Protein AF-A0A968J8P1-F1 (afdb_monomer)

Nearest PDB structures (foldseek):
  8cwo-assembly1_B  TM=9.316E-01  e=8.958E-08  Cutibacterium acnes
  8vs9-assembly1_S02  TM=9.124E-01  e=1.930E-07  Escherichia coli
  4h15-assembly1_B  TM=3.903E-01  e=1.238E+00  Sinorhizobium meliloti 1021
  8sbz-assembly2_B  TM=5.089E-01  e=7.426E+00  Klebsiella aerogenes KCTC 2190
  3r1x-assembly1_A  TM=2.639E-01  e=1.817E+00  Klebsiella pneumoniae subsp. pneumoniae MGH 78578

Structure (mmCIF, N/CA/C/O backbone):
data_AF-A0A968J8P1-F1
#
_entry.id   AF-A0A968J8P1-F1
#
loop_
_atom_site.group_PDB
_atom_site.id
_atom_site.type_symbol
_atom_site.label_atom_id
_atom_site.label_alt_id
_atom_site.label_comp_id
_atom_site.label_asym_id
_atom_site.label_entity_id
_atom_site.label_seq_id
_atom_site.pdbx_PDB_ins_code
_atom_site.Cartn_x
_atom_site.Cartn_y
_atom_site.Cartn_z
_atom_site.occupancy
_atom_site.B_iso_or_equiv
_atom_site.auth_seq_id
_atom_site.auth_comp_id
_atom_site.auth_asym_id
_atom_site.auth_atom_id
_atom_site.pdbx_PDB_model_num
ATOM 1 N N . MET A 1 1 ? 7.662 11.880 -0.251 1.00 70.44 1 MET A N 1
ATOM 2 C CA . MET A 1 1 ? 7.505 11.874 -1.718 1.00 70.44 1 MET A CA 1
ATOM 3 C C . MET A 1 1 ? 6.113 11.371 -2.051 1.00 70.44 1 MET A C 1
ATOM 5 O O . MET A 1 1 ? 5.218 12.187 -1.972 1.00 70.44 1 MET A O 1
ATOM 9 N N . PHE A 1 2 ? 5.866 10.064 -2.163 1.00 77.50 2 PHE A N 1
ATOM 10 C CA . PHE A 1 2 ? 4.554 9.502 -2.550 1.00 77.50 2 PHE A CA 1
ATOM 11 C C . PHE A 1 2 ? 3.316 10.047 -1.812 1.00 77.50 2 PHE A C 1
ATOM 13 O O . PHE A 1 2 ? 2.310 10.346 -2.443 1.00 77.50 2 PHE A O 1
ATOM 20 N N . LYS A 1 3 ? 3.395 10.249 -0.486 1.00 76.25 3 LYS A N 1
ATOM 21 C CA . LYS A 1 3 ? 2.296 10.844 0.299 1.00 76.25 3 LYS A CA 1
ATOM 22 C C . LYS A 1 3 ? 1.919 12.262 -0.158 1.00 76.25 3 LYS A C 1
ATOM 24 O O . LYS A 1 3 ? 0.752 12.621 -0.077 1.00 76.25 3 LYS A O 1
ATOM 29 N N . ALA A 1 4 ? 2.898 13.065 -0.574 1.00 68.25 4 ALA A N 1
ATOM 30 C CA . ALA A 1 4 ? 2.679 14.451 -0.983 1.00 68.25 4 ALA A CA 1
ATOM 31 C C . ALA A 1 4 ? 1.960 14.528 -2.338 1.00 68.25 4 ALA A C 1
ATOM 33 O O . ALA A 1 4 ? 1.067 15.348 -2.500 1.00 68.25 4 ALA A O 1
ATOM 34 N N . ASP A 1 5 ? 2.289 13.617 -3.255 1.00 73.75 5 ASP A N 1
ATOM 35 C CA . ASP A 1 5 ? 1.689 13.527 -4.593 1.00 73.75 5 ASP A CA 1
ATOM 36 C C . ASP A 1 5 ? 0.387 12.700 -4.626 1.00 73.75 5 ASP A C 1
ATOM 38 O O . ASP A 1 5 ? -0.154 12.413 -5.690 1.00 73.75 5 ASP A O 1
ATOM 42 N N . GLY A 1 6 ? -0.116 12.260 -3.466 1.00 80.38 6 GLY A N 1
ATOM 43 C CA . GLY A 1 6 ? -1.325 11.436 -3.380 1.00 80.38 6 GLY A CA 1
ATOM 44 C C . GLY A 1 6 ? -1.177 10.034 -3.985 1.00 80.38 6 GLY A C 1
ATOM 45 O O . GLY A 1 6 ? -2.184 9.356 -4.209 1.00 80.38 6 GLY A O 1
ATOM 46 N N . MET A 1 7 ? 0.052 9.576 -4.233 1.00 86.38 7 MET A N 1
ATOM 47 C CA . MET A 1 7 ? 0.309 8.241 -4.764 1.00 86.38 7 MET A CA 1
ATOM 48 C C . MET A 1 7 ? 0.129 7.181 -3.673 1.00 86.38 7 MET A C 1
ATOM 50 O O . MET A 1 7 ? 0.567 7.393 -2.537 1.00 86.38 7 MET A O 1
ATOM 54 N N . PRO A 1 8 ? -0.469 6.021 -3.990 1.00 89.94 8 PRO A N 1
ATOM 55 C CA . PRO A 1 8 ? -0.591 4.930 -3.037 1.00 89.94 8 PRO A CA 1
ATOM 56 C C . PRO A 1 8 ? 0.770 4.331 -2.676 1.00 89.94 8 PRO A C 1
ATOM 58 O O . PRO A 1 8 ? 1.619 4.146 -3.544 1.00 89.94 8 PRO A O 1
ATOM 61 N N . TYR A 1 9 ? 0.978 3.987 -1.406 1.00 91.56 9 TYR A N 1
ATOM 62 C CA . TYR A 1 9 ? 2.240 3.406 -0.944 1.00 91.56 9 TYR A CA 1
ATOM 63 C C . TYR A 1 9 ? 2.057 2.455 0.242 1.00 91.56 9 TYR A C 1
ATOM 65 O O . TYR A 1 9 ? 1.087 2.532 0.995 1.00 91.56 9 TYR A O 1
ATOM 73 N N . VAL A 1 10 ? 3.044 1.583 0.447 1.00 90.88 10 VAL A N 1
ATOM 74 C CA . VAL A 1 10 ? 3.197 0.761 1.654 1.00 90.88 10 VAL A CA 1
ATOM 75 C C . VAL A 1 10 ? 4.627 0.945 2.149 1.00 90.88 10 VAL A C 1
ATOM 77 O O . VAL A 1 10 ? 5.571 0.686 1.416 1.00 90.88 10 VAL A O 1
ATOM 80 N N . ASN A 1 11 ? 4.794 1.433 3.377 1.00 87.06 11 ASN A N 1
ATOM 81 C CA . ASN A 1 11 ? 6.107 1.745 3.963 1.00 87.06 11 ASN A CA 1
ATOM 82 C C . ASN A 1 11 ? 6.450 0.906 5.204 1.00 87.06 11 ASN A C 1
ATOM 84 O O . ASN A 1 11 ? 7.549 1.019 5.738 1.00 87.06 11 ASN A O 1
ATOM 88 N N . HIS A 1 12 ? 5.498 0.119 5.704 1.00 86.94 12 HIS A N 1
ATOM 89 C CA . HIS A 1 12 ? 5.710 -0.782 6.828 1.00 86.94 12 HIS A CA 1
ATOM 90 C C . HIS A 1 12 ? 5.855 -2.214 6.322 1.00 86.94 12 HIS A C 1
ATOM 92 O O . HIS A 1 12 ? 6.877 -2.564 5.752 1.00 86.94 12 HIS A O 1
ATOM 98 N N . ARG A 1 13 ? 4.847 -3.056 6.541 1.00 88.25 13 ARG A N 1
ATOM 99 C CA . ARG A 1 13 ? 4.883 -4.464 6.162 1.00 88.25 13 ARG A CA 1
ATOM 100 C C . ARG A 1 13 ? 3.784 -4.741 5.156 1.00 88.25 13 ARG A C 1
ATOM 102 O O . ARG A 1 13 ? 2.633 -4.388 5.412 1.00 88.25 13 ARG A O 1
ATOM 109 N N . TRP A 1 14 ? 4.136 -5.435 4.080 1.00 89.69 14 TRP A N 1
ATOM 110 C CA . TRP A 1 14 ? 3.155 -6.015 3.179 1.00 89.69 14 TRP A CA 1
ATOM 111 C C . TRP A 1 14 ? 2.413 -7.159 3.874 1.00 89.69 14 TRP A C 1
ATOM 113 O O . TRP A 1 14 ? 3.023 -8.108 4.374 1.00 89.69 14 TRP A O 1
ATOM 123 N N . LEU A 1 15 ? 1.088 -7.057 3.959 1.00 90.56 15 LEU A N 1
ATOM 124 C CA . LEU A 1 15 ? 0.256 -8.104 4.541 1.00 90.56 15 LEU A CA 1
ATOM 125 C C . LEU A 1 15 ? -0.209 -9.044 3.430 1.00 90.56 15 LEU A C 1
ATOM 127 O O . LEU A 1 15 ? -0.689 -8.587 2.397 1.00 90.56 15 LEU A O 1
ATOM 131 N N . GLY A 1 16 ? -0.092 -10.353 3.644 1.00 90.69 16 GLY A N 1
ATOM 132 C CA . GLY A 1 16 ? -0.615 -11.328 2.688 1.00 90.69 16 GLY A CA 1
ATOM 133 C C . GLY A 1 16 ? -2.116 -11.121 2.447 1.00 90.69 16 GLY A C 1
ATOM 134 O O . GLY A 1 16 ? -2.875 -10.874 3.386 1.00 90.69 16 GLY A O 1
ATOM 135 N N . GLY A 1 17 ? -2.541 -11.205 1.194 1.00 89.94 17 GLY A N 1
ATOM 136 C CA . GLY A 1 17 ? -3.887 -10.893 0.732 1.00 89.94 17 GLY A CA 1
ATOM 137 C C . GLY A 1 17 ? -4.104 -9.429 0.347 1.00 89.94 17 GLY A C 1
ATOM 138 O O . GLY A 1 17 ? -5.254 -9.053 0.114 1.00 89.94 17 GLY A O 1
ATOM 139 N N . THR A 1 18 ? -3.055 -8.598 0.284 1.00 91.00 18 THR A N 1
ATOM 140 C CA . THR A 1 18 ? -3.210 -7.169 -0.039 1.00 91.00 18 THR A CA 1
ATOM 141 C C . THR A 1 18 ? -3.731 -6.962 -1.458 1.00 91.00 18 THR A C 1
ATOM 143 O O . THR A 1 18 ? -4.593 -6.110 -1.644 1.00 91.00 18 THR A O 1
ATOM 146 N N . LEU A 1 19 ? -3.296 -7.749 -2.447 1.00 90.94 19 LEU A N 1
ATOM 147 C CA . LEU A 1 19 ? -3.817 -7.658 -3.821 1.00 90.94 19 LEU A CA 1
ATOM 148 C C . LEU A 1 19 ? -4.852 -8.742 -4.128 1.00 90.94 19 LEU A C 1
ATOM 150 O O . LEU A 1 19 ? -5.879 -8.461 -4.748 1.00 90.94 19 LEU A O 1
ATOM 154 N N . THR A 1 20 ? -4.611 -9.969 -3.667 1.00 91.50 20 THR A N 1
ATOM 155 C CA . THR A 1 20 ? -5.449 -11.138 -3.987 1.00 91.50 20 THR A CA 1
ATOM 156 C C . THR A 1 20 ? -6.778 -11.153 -3.228 1.00 91.50 20 THR A C 1
ATOM 158 O O . THR A 1 20 ? -7.773 -11.653 -3.746 1.00 91.50 20 THR A O 1
ATOM 161 N N . ASN A 1 21 ? -6.851 -10.545 -2.036 1.00 91.56 21 ASN A N 1
ATOM 162 C CA . ASN A 1 21 ? -8.072 -10.450 -1.225 1.00 91.56 21 ASN A CA 1
ATOM 163 C C . ASN A 1 21 ? -8.565 -8.997 -1.087 1.00 91.56 21 ASN A C 1
ATOM 165 O O . ASN A 1 21 ? -8.869 -8.500 0.005 1.00 91.56 21 ASN A O 1
ATOM 169 N N . TRP A 1 22 ? -8.690 -8.306 -2.224 1.00 90.06 22 TRP A N 1
ATOM 170 C CA . TRP A 1 22 ? -9.046 -6.884 -2.268 1.00 90.06 22 TRP A CA 1
ATOM 171 C C . TRP A 1 22 ? -10.367 -6.549 -1.561 1.00 90.06 22 TRP A C 1
ATOM 173 O O . TRP A 1 22 ? -10.491 -5.508 -0.915 1.00 90.06 22 TRP A O 1
ATOM 183 N N . SER A 1 23 ? -11.360 -7.444 -1.611 1.00 90.38 23 SER A N 1
ATOM 184 C CA . SER A 1 23 ? -12.643 -7.246 -0.923 1.00 90.38 23 SER A CA 1
ATOM 185 C C . SER A 1 23 ? -12.490 -7.084 0.589 1.00 90.38 23 SER A C 1
ATOM 187 O O . SER A 1 23 ? -13.223 -6.309 1.205 1.00 90.38 23 SER A O 1
ATOM 189 N N . THR A 1 24 ? -11.540 -7.794 1.198 1.00 91.25 24 THR A N 1
ATOM 190 C CA . THR A 1 24 ? -11.270 -7.687 2.637 1.00 91.25 24 THR A CA 1
ATOM 191 C C . THR A 1 24 ? -10.487 -6.418 2.944 1.00 91.25 24 THR A C 1
ATOM 193 O O . THR A 1 24 ? -10.835 -5.697 3.878 1.00 91.25 24 THR A O 1
ATOM 196 N N . ILE A 1 25 ? -9.504 -6.080 2.109 1.00 90.94 25 ILE A N 1
ATOM 197 C CA . ILE A 1 25 ? -8.737 -4.834 2.231 1.00 90.94 25 ILE A CA 1
ATOM 198 C C . ILE A 1 25 ? -9.658 -3.615 2.140 1.00 90.94 25 ILE A C 1
ATOM 200 O O . ILE A 1 25 ? -9.599 -2.735 2.997 1.00 90.94 25 ILE A O 1
ATOM 204 N N . LYS A 1 26 ? -10.608 -3.607 1.198 1.00 90.06 26 LYS A N 1
ATOM 205 C CA . LYS A 1 26 ? -11.616 -2.546 1.067 1.00 90.06 26 LYS A CA 1
ATOM 206 C C . LYS A 1 26 ? -12.468 -2.389 2.330 1.00 90.06 26 LYS A C 1
ATOM 208 O O . LYS A 1 26 ? -12.723 -1.267 2.764 1.00 90.06 26 LYS A O 1
ATOM 213 N N . LYS A 1 27 ? -12.877 -3.493 2.970 1.00 91.75 27 LYS A N 1
ATOM 214 C CA . LYS A 1 27 ? -13.596 -3.448 4.260 1.00 91.75 27 LYS A CA 1
ATOM 215 C C . LYS A 1 27 ? -12.734 -2.838 5.368 1.00 91.75 27 LYS A C 1
ATOM 217 O O . LYS A 1 27 ? -13.238 -2.044 6.163 1.00 91.75 27 LYS A O 1
ATOM 222 N N . THR A 1 28 ? -11.446 -3.167 5.406 1.00 91.31 28 THR A N 1
ATOM 223 C CA . THR A 1 28 ? -10.494 -2.593 6.365 1.00 91.31 28 THR A CA 1
ATOM 224 C C . THR A 1 28 ? -10.298 -1.092 6.136 1.00 91.31 28 THR A C 1
ATOM 226 O O . THR A 1 28 ? -10.363 -0.328 7.096 1.00 91.31 28 THR A O 1
ATOM 229 N N . LEU A 1 29 ? -10.168 -0.648 4.881 1.00 91.44 29 LEU A N 1
ATOM 230 C CA . LEU A 1 29 ? -10.085 0.774 4.519 1.00 91.44 29 LEU A CA 1
ATOM 231 C C . LEU A 1 29 ? -11.359 1.542 4.900 1.00 91.44 29 LEU A C 1
ATOM 233 O O . LEU A 1 29 ? -11.278 2.602 5.513 1.00 91.44 29 LEU A O 1
ATOM 237 N N . ASN A 1 30 ? -12.540 0.975 4.637 1.00 91.62 30 ASN A N 1
ATOM 238 C CA . ASN A 1 30 ? -13.812 1.556 5.082 1.00 91.62 30 ASN A CA 1
ATOM 239 C C . ASN A 1 30 ? -13.896 1.646 6.613 1.00 91.62 30 ASN A C 1
ATOM 241 O O . ASN A 1 30 ? -14.475 2.579 7.160 1.00 91.62 30 ASN A O 1
ATOM 245 N N . THR A 1 31 ? -13.338 0.664 7.323 1.00 91.81 31 THR A N 1
ATOM 246 C CA . THR A 1 31 ? -13.288 0.684 8.791 1.00 91.81 31 THR A CA 1
ATOM 247 C C . THR A 1 31 ? -12.361 1.790 9.289 1.00 91.81 31 THR A C 1
ATOM 249 O O . THR A 1 31 ? -12.709 2.469 10.248 1.00 91.81 31 THR A O 1
ATOM 252 N N . LEU A 1 32 ? -11.215 2.003 8.635 1.00 92.12 32 LEU A N 1
ATOM 253 C CA . LEU A 1 32 ? -10.292 3.090 8.964 1.00 92.12 32 LEU A CA 1
ATOM 254 C C . LEU A 1 32 ? -10.957 4.463 8.815 1.00 92.12 32 LEU A C 1
ATOM 256 O O . LEU A 1 32 ? -10.852 5.290 9.712 1.00 92.12 32 LEU A O 1
ATOM 260 N N . GLU A 1 33 ? -11.672 4.685 7.715 1.00 91.06 33 GLU A N 1
ATOM 261 C CA . GLU A 1 33 ? -12.407 5.928 7.459 1.00 91.06 33 GLU A CA 1
ATOM 262 C C . GLU A 1 33 ? -13.509 6.161 8.500 1.00 91.06 33 GLU A C 1
ATOM 264 O O . GLU A 1 33 ? -13.589 7.235 9.082 1.00 91.06 33 GLU A O 1
ATOM 269 N N . LYS A 1 34 ? -14.287 5.126 8.845 1.00 91.56 34 LYS A N 1
ATOM 270 C CA . LYS A 1 34 ? -15.266 5.216 9.940 1.00 91.56 34 LYS A CA 1
ATOM 271 C C . LYS A 1 34 ? -14.617 5.592 11.271 1.00 91.56 34 LYS A C 1
ATOM 273 O O . LYS A 1 34 ? -15.176 6.394 12.007 1.00 91.56 34 LYS A O 1
ATOM 278 N N . LEU A 1 35 ? -13.459 5.011 11.590 1.00 91.25 35 LEU A N 1
ATOM 279 C CA . LEU A 1 35 ? -12.729 5.330 12.820 1.00 91.25 35 LEU A CA 1
ATOM 280 C C . LEU A 1 35 ? -12.189 6.766 12.816 1.00 91.25 35 LEU A C 1
ATOM 282 O O . LEU A 1 35 ? -12.160 7.378 13.876 1.00 91.25 35 LEU A O 1
ATOM 286 N N . ARG A 1 36 ? -11.795 7.306 11.653 1.00 90.31 36 ARG A N 1
ATOM 287 C CA . ARG A 1 36 ? -11.422 8.723 11.508 1.00 90.31 36 ARG A CA 1
ATOM 288 C C . ARG A 1 36 ? -12.619 9.638 11.756 1.00 90.31 36 ARG A C 1
ATOM 290 O O . ARG A 1 36 ? -12.525 10.510 12.606 1.00 90.31 36 ARG A O 1
ATOM 297 N N . ASN A 1 37 ? -13.760 9.355 11.130 1.00 90.75 37 ASN A N 1
ATOM 298 C CA . ASN A 1 37 ? -14.976 10.153 11.315 1.00 90.75 37 ASN A CA 1
ATOM 299 C C . ASN A 1 37 ? -15.462 10.138 12.774 1.00 90.75 37 ASN A C 1
ATOM 301 O O . ASN A 1 37 ? -15.890 11.159 13.293 1.00 90.75 37 ASN A O 1
ATOM 305 N N . ILE A 1 38 ? -15.366 8.988 13.453 1.00 88.25 38 ILE A N 1
ATOM 306 C CA . ILE A 1 38 ? -15.699 8.865 14.882 1.00 88.25 38 ILE A CA 1
ATOM 307 C C . ILE A 1 38 ? -14.774 9.720 15.757 1.00 88.25 38 ILE A C 1
ATOM 309 O O . ILE A 1 38 ? -15.213 10.207 16.791 1.00 88.25 38 ILE A O 1
ATOM 313 N N . GLU A 1 39 ? -13.498 9.869 15.391 1.00 84.62 39 GLU A N 1
ATOM 314 C CA . GLU A 1 39 ? -12.570 10.728 16.134 1.00 84.62 39 GLU A CA 1
ATOM 315 C C . GLU A 1 39 ? -12.759 12.222 15.843 1.00 84.62 39 GLU A C 1
ATOM 317 O O . GLU A 1 39 ? -12.423 13.042 16.692 1.00 84.62 39 GLU A O 1
ATOM 322 N N . GLU A 1 40 ? -13.280 12.577 14.670 1.00 87.25 40 GLU A N 1
ATOM 323 C CA . GLU A 1 40 ? -13.607 13.962 14.306 1.00 87.25 40 GLU A CA 1
ATOM 324 C C . GLU A 1 40 ? -14.938 14.428 14.924 1.00 87.25 40 GLU A C 1
ATOM 326 O O . GLU A 1 40 ? -15.119 15.616 15.184 1.00 87.25 40 GLU A O 1
ATOM 331 N N . ASP A 1 41 ? -15.857 13.501 15.209 1.00 90.06 41 ASP A N 1
ATOM 332 C CA . ASP A 1 41 ? -17.128 13.779 15.879 1.00 90.06 41 ASP A CA 1
ATOM 333 C C . ASP A 1 41 ? -16.944 13.929 17.405 1.00 90.06 41 ASP A C 1
ATOM 335 O O . ASP A 1 41 ? -16.990 12.967 18.184 1.00 90.06 41 ASP A O 1
ATOM 339 N N . GLU A 1 42 ? -16.745 15.175 17.846 1.00 83.12 42 GLU A N 1
ATOM 340 C CA . GLU A 1 42 ? -16.602 15.525 19.264 1.00 83.12 42 GLU A CA 1
ATOM 341 C C . GLU A 1 42 ? -17.840 15.164 20.104 1.00 83.12 42 GLU A C 1
ATOM 343 O O . GLU A 1 42 ? -17.704 14.800 21.280 1.00 83.12 42 GLU A O 1
ATOM 348 N N . GLU A 1 43 ? -19.043 15.204 19.522 1.00 83.56 43 GLU A N 1
ATOM 349 C CA . GLU A 1 43 ? -2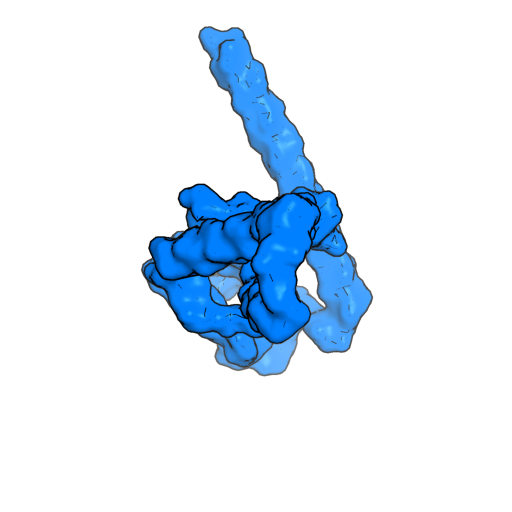0.283 14.884 20.231 1.00 83.56 43 GLU A CA 1
ATOM 350 C C . GLU A 1 43 ? -20.339 13.387 20.553 1.00 83.56 43 GLU A C 1
ATOM 352 O O . GLU A 1 43 ? -20.639 12.996 21.688 1.00 83.56 43 GLU A O 1
ATOM 357 N N . PHE A 1 44 ? -19.985 12.538 19.589 1.00 82.75 44 PHE A N 1
ATOM 358 C CA . PHE A 1 44 ? -19.915 11.095 19.793 1.00 82.75 44 PHE A CA 1
ATOM 359 C C . PHE A 1 44 ? -18.784 10.706 20.750 1.00 82.75 44 PHE A C 1
ATOM 361 O O . PHE A 1 44 ? -18.991 9.893 21.657 1.00 82.75 44 PHE A O 1
ATOM 368 N N . LEU A 1 45 ? -17.606 11.327 20.620 1.00 82.12 45 LEU A N 1
ATOM 369 C CA . LEU A 1 45 ? -16.504 11.109 21.555 1.00 82.12 45 LEU A CA 1
ATOM 370 C C . LEU A 1 45 ? -16.896 11.470 22.985 1.00 82.12 45 LEU A C 1
ATOM 372 O O . LEU A 1 45 ? -16.573 10.712 23.900 1.00 82.12 45 LEU A O 1
ATOM 376 N N . SER A 1 46 ? -17.611 12.580 23.196 1.00 81.94 46 SER A N 1
ATOM 377 C CA . SER A 1 46 ? -18.021 13.037 24.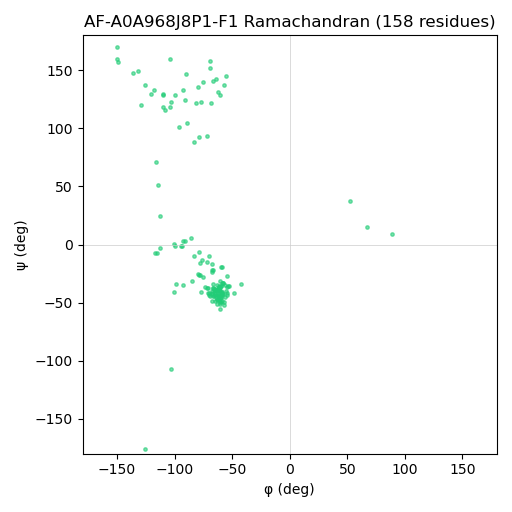530 1.00 81.94 46 SER A CA 1
ATOM 378 C C . SER A 1 46 ? -18.854 11.995 25.294 1.00 81.94 46 SER A C 1
ATOM 380 O O . SER A 1 46 ? -18.684 11.854 26.508 1.00 81.94 46 SER A O 1
ATOM 382 N N . LYS A 1 47 ? -19.656 11.197 24.573 1.00 88.12 47 LYS A N 1
ATOM 383 C CA . LYS A 1 47 ? -20.540 10.147 25.110 1.00 88.12 47 LYS A CA 1
ATOM 384 C C . LYS A 1 47 ? -19.802 8.857 25.493 1.00 88.12 47 LYS A C 1
ATOM 386 O O . LYS A 1 47 ? -20.351 8.040 26.226 1.00 88.12 47 LYS A O 1
ATOM 391 N N . LEU A 1 48 ? -18.565 8.672 25.030 1.00 87.25 48 LEU A N 1
ATOM 392 C CA . LEU A 1 48 ? -17.760 7.475 25.289 1.00 87.25 48 LEU A CA 1
ATOM 393 C C . LEU A 1 48 ? -16.907 7.598 26.554 1.00 87.25 48 LEU A C 1
ATOM 395 O O . LEU A 1 48 ? -16.350 8.663 26.853 1.00 87.25 48 LEU A O 1
ATOM 399 N N . SER A 1 49 ? -16.704 6.474 27.243 1.00 90.94 49 SER A N 1
ATOM 400 C CA . SER A 1 49 ? -15.785 6.378 28.380 1.00 90.94 49 SER A CA 1
ATOM 401 C C . SER A 1 49 ? -14.315 6.499 27.948 1.00 90.94 49 SER A C 1
ATOM 403 O O . SER A 1 49 ? -13.945 6.203 26.810 1.00 90.94 49 SER A O 1
ATOM 405 N N . LYS A 1 50 ? -13.423 6.884 28.876 1.00 88.31 50 LYS A N 1
ATOM 406 C CA . LYS A 1 50 ? -11.972 6.997 28.600 1.00 88.31 50 LYS A CA 1
ATOM 407 C C . LYS A 1 50 ? -11.372 5.700 28.039 1.00 88.31 50 LYS A C 1
ATOM 409 O O . LYS A 1 50 ? -10.512 5.754 27.161 1.00 88.31 50 LYS A O 1
ATOM 414 N N . ASN A 1 51 ? -11.843 4.548 28.519 1.00 91.00 51 ASN A N 1
ATOM 415 C CA . ASN A 1 51 ? -11.368 3.237 28.077 1.00 91.00 51 ASN A CA 1
ATOM 416 C C . ASN A 1 51 ? -11.806 2.928 26.639 1.00 91.00 51 ASN A C 1
ATOM 418 O O . ASN A 1 51 ? -11.003 2.441 25.843 1.00 91.00 51 ASN A O 1
ATOM 422 N N . GLU A 1 52 ? -13.050 3.253 26.283 1.00 90.25 52 GLU A N 1
ATOM 423 C CA . GLU A 1 52 ? -13.571 3.063 24.925 1.00 90.25 52 GLU A CA 1
ATOM 424 C C . GLU A 1 52 ? -12.870 3.983 23.926 1.00 90.25 52 GLU A C 1
ATOM 426 O O . GLU A 1 52 ? -12.416 3.510 22.883 1.00 90.25 52 GLU A O 1
ATOM 431 N N . ARG A 1 53 ? -12.674 5.261 24.282 1.00 89.44 53 ARG A N 1
ATOM 432 C CA . ARG A 1 53 ? -11.895 6.207 23.465 1.00 89.44 53 ARG A CA 1
ATOM 433 C C . ARG A 1 53 ? -10.480 5.690 23.209 1.00 89.44 53 ARG A C 1
ATOM 435 O O . ARG A 1 53 ? -10.006 5.706 22.076 1.00 89.44 53 ARG A O 1
ATOM 442 N N . LEU A 1 54 ? -9.811 5.174 24.245 1.00 90.75 54 LEU A N 1
ATOM 443 C CA . LEU A 1 54 ? -8.469 4.607 24.108 1.00 90.75 54 LEU A CA 1
ATOM 444 C C . LEU A 1 54 ? -8.451 3.366 23.202 1.00 90.75 54 LEU A C 1
ATOM 446 O O . LEU A 1 54 ? -7.519 3.189 22.418 1.00 90.75 54 LEU A O 1
ATOM 450 N N . SER A 1 55 ? -9.469 2.509 23.296 1.00 92.12 55 SER A N 1
ATOM 451 C CA . SER A 1 55 ? -9.600 1.317 22.451 1.00 92.12 55 SER A CA 1
ATOM 452 C C . SER A 1 55 ? -9.779 1.682 20.973 1.00 92.12 55 SER A C 1
ATOM 454 O O . SER A 1 55 ? -9.085 1.134 20.112 1.00 92.12 55 SER A O 1
ATOM 456 N N . ILE A 1 56 ? -10.646 2.658 20.683 1.00 90.88 56 ILE A N 1
ATOM 457 C CA . ILE A 1 56 ? -10.878 3.189 19.331 1.00 90.88 56 ILE A CA 1
ATOM 458 C C . ILE A 1 56 ? -9.581 3.754 18.755 1.00 90.88 56 ILE A C 1
ATOM 460 O O . ILE A 1 56 ? -9.168 3.333 17.672 1.00 90.88 56 ILE A O 1
ATOM 464 N N . LYS A 1 57 ? -8.888 4.603 19.521 1.00 91.31 57 LYS A N 1
ATOM 465 C CA . LYS A 1 57 ? -7.610 5.196 19.118 1.00 91.31 57 LYS A CA 1
ATOM 466 C C . LYS A 1 57 ? -6.562 4.134 18.786 1.00 91.31 57 LYS A C 1
ATOM 468 O O . LYS A 1 57 ? -5.992 4.141 17.699 1.00 91.31 57 LYS A O 1
ATOM 473 N N . ARG A 1 58 ? -6.366 3.146 19.669 1.00 93.44 58 ARG A N 1
ATOM 474 C CA . ARG A 1 58 ? -5.426 2.031 19.434 1.00 93.44 58 ARG A CA 1
ATOM 475 C C . ARG A 1 58 ? -5.784 1.222 18.189 1.00 93.44 58 ARG A C 1
ATOM 477 O O . ARG A 1 58 ? -4.899 0.801 17.444 1.00 93.44 58 ARG A O 1
ATOM 484 N N . LYS A 1 59 ? -7.078 0.976 17.959 1.00 92.56 59 LYS A N 1
ATOM 485 C CA . LYS A 1 59 ? -7.555 0.254 16.775 1.00 92.56 59 LYS A CA 1
ATOM 486 C C . LYS A 1 59 ? -7.285 1.050 15.498 1.00 92.56 59 LYS A C 1
ATOM 488 O O . LYS A 1 59 ? -6.805 0.459 14.531 1.00 92.56 59 LYS A O 1
ATOM 493 N N . ARG A 1 60 ? -7.548 2.360 15.504 1.00 93.56 60 ARG A N 1
ATOM 494 C CA . ARG A 1 60 ? -7.244 3.254 14.383 1.00 93.56 60 ARG A CA 1
ATOM 495 C C . ARG A 1 60 ? -5.752 3.262 14.089 1.00 93.56 60 ARG A C 1
ATOM 497 O O . ARG A 1 60 ? -5.379 2.905 12.980 1.00 93.56 60 ARG A O 1
ATOM 504 N N . GLU A 1 61 ? -4.914 3.559 15.080 1.00 93.12 61 GLU A N 1
ATOM 505 C CA . GLU A 1 61 ? -3.451 3.606 14.935 1.00 93.12 61 GLU A CA 1
ATOM 506 C C . GLU A 1 61 ? -2.892 2.298 14.364 1.00 93.12 61 GLU A C 1
ATOM 508 O O . GLU A 1 61 ? -2.045 2.310 13.469 1.00 93.12 61 GLU A O 1
ATOM 513 N N . LYS A 1 62 ? -3.408 1.151 14.828 1.00 91.81 62 L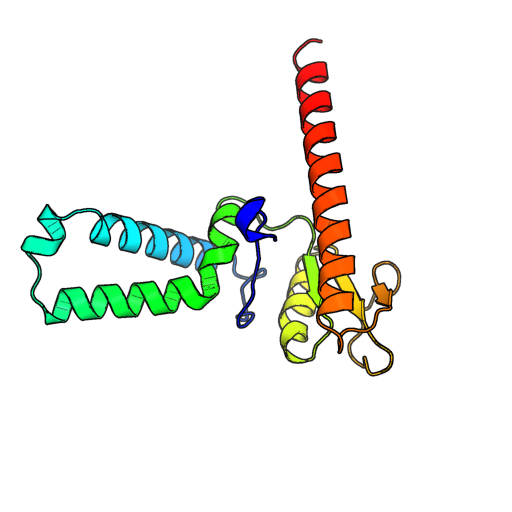YS A N 1
ATOM 514 C CA . LYS A 1 62 ? -3.012 -0.160 14.306 1.00 91.81 62 LYS A CA 1
ATOM 515 C C . LYS A 1 62 ? -3.344 -0.307 12.823 1.00 91.81 62 LYS A C 1
ATOM 517 O O . LYS A 1 62 ? -2.495 -0.775 12.076 1.00 91.81 62 LYS A O 1
ATOM 522 N N . ILE A 1 63 ? -4.560 0.041 12.402 1.00 90.81 63 ILE A N 1
ATOM 523 C CA . ILE A 1 63 ? -4.983 -0.089 10.999 1.00 90.81 63 ILE A CA 1
ATOM 524 C C . ILE A 1 63 ? -4.249 0.937 10.129 1.00 90.81 63 ILE A C 1
ATOM 526 O O . ILE A 1 63 ? -3.738 0.599 9.064 1.00 90.81 63 ILE A O 1
ATOM 530 N N . GLU A 1 64 ? -4.142 2.174 10.598 1.00 91.50 64 GLU A N 1
ATOM 531 C CA . GLU A 1 64 ? -3.508 3.279 9.888 1.00 91.50 64 GLU A CA 1
ATOM 532 C C . GLU A 1 64 ? -2.031 3.004 9.610 1.00 91.50 64 GLU A C 1
ATOM 534 O O . GLU A 1 64 ? -1.572 3.219 8.492 1.00 91.50 64 GLU A O 1
ATOM 539 N N . ARG A 1 65 ? -1.310 2.410 10.568 1.00 90.62 65 ARG A N 1
ATOM 540 C CA . ARG A 1 65 ? 0.089 2.017 10.378 1.00 90.62 65 ARG A CA 1
ATOM 541 C C . ARG A 1 65 ? 0.307 1.142 9.139 1.00 90.62 65 ARG A C 1
ATOM 543 O O . ARG A 1 65 ? 1.342 1.266 8.504 1.00 90.62 65 ARG A O 1
ATOM 550 N N . PHE A 1 66 ? -0.625 0.258 8.788 1.00 89.81 66 PHE A N 1
ATOM 551 C CA . PHE A 1 66 ? -0.448 -0.639 7.637 1.00 89.81 66 PHE A CA 1
ATOM 552 C C . PHE A 1 66 ? -1.157 -0.148 6.374 1.00 89.81 66 PHE A C 1
ATOM 554 O O . PHE A 1 66 ? -0.655 -0.361 5.276 1.00 89.81 66 PHE A O 1
ATOM 561 N N . PHE A 1 67 ? -2.310 0.507 6.517 1.00 89.25 67 PHE A N 1
ATOM 562 C CA . PHE A 1 67 ? -3.215 0.782 5.399 1.00 89.25 67 PHE A CA 1
ATOM 563 C C . PHE A 1 67 ? -3.341 2.265 5.034 1.00 89.25 67 PHE A C 1
ATOM 565 O O . PHE A 1 67 ? -4.019 2.575 4.056 1.00 89.25 67 PHE A O 1
ATOM 572 N N . ALA A 1 68 ? -2.695 3.186 5.763 1.00 86.94 68 ALA A N 1
ATOM 573 C CA . ALA A 1 68 ? -2.801 4.624 5.488 1.00 86.94 68 ALA A CA 1
ATOM 574 C C . ALA A 1 68 ? -2.424 4.995 4.052 1.00 86.94 68 ALA A C 1
ATOM 576 O O . ALA A 1 68 ? -3.081 5.836 3.456 1.00 86.94 68 ALA A O 1
ATOM 577 N N . GLY A 1 69 ? -1.385 4.375 3.491 1.00 87.12 69 GLY A N 1
ATOM 578 C CA . GLY A 1 69 ? -0.951 4.673 2.127 1.00 87.12 69 GLY A CA 1
ATOM 579 C C . GLY A 1 69 ? -1.803 4.009 1.040 1.00 87.12 69 GLY A C 1
ATOM 580 O O . GLY A 1 69 ? -1.631 4.322 -0.129 1.00 87.12 69 GLY A O 1
ATOM 581 N N . LEU A 1 70 ? -2.753 3.135 1.392 1.00 88.81 70 LEU A N 1
ATOM 582 C CA . LEU A 1 70 ? -3.650 2.468 0.437 1.00 88.81 70 LEU A CA 1
ATOM 583 C C . LEU A 1 70 ? -5.033 3.126 0.350 1.00 88.81 70 LEU A C 1
ATOM 585 O O . LEU A 1 70 ? -5.870 2.692 -0.441 1.00 88.81 70 LEU A O 1
ATOM 589 N N . THR A 1 71 ? -5.295 4.182 1.126 1.00 84.00 71 THR A N 1
ATOM 590 C CA . THR A 1 71 ? -6.604 4.856 1.154 1.00 84.00 71 THR A CA 1
ATOM 591 C C . THR A 1 71 ? -7.030 5.378 -0.214 1.00 84.00 71 THR A C 1
ATOM 593 O O . THR A 1 71 ? -8.213 5.324 -0.541 1.00 84.00 71 THR A O 1
ATOM 596 N N . ASN A 1 72 ? -6.074 5.804 -1.040 1.00 83.56 72 ASN A N 1
ATOM 597 C CA . ASN A 1 72 ? -6.349 6.382 -2.357 1.00 83.56 72 ASN A CA 1
ATOM 598 C C . ASN A 1 72 ? -6.720 5.321 -3.410 1.00 83.56 72 ASN A C 1
ATOM 600 O O . ASN A 1 72 ? -7.277 5.658 -4.448 1.00 83.56 72 ASN A O 1
ATOM 604 N N . LEU A 1 73 ? -6.491 4.031 -3.130 1.00 82.00 73 LEU A N 1
ATOM 605 C CA . LEU A 1 73 ? -6.853 2.920 -4.019 1.00 82.00 73 LEU A CA 1
ATOM 606 C C . LEU A 1 73 ? -8.248 2.348 -3.753 1.00 82.00 73 LEU A C 1
ATOM 608 O O . LEU A 1 73 ? -8.644 1.396 -4.404 1.00 82.00 73 LEU A O 1
ATOM 612 N N . LYS A 1 74 ? -9.035 2.899 -2.823 1.00 69.75 74 LYS A N 1
ATOM 613 C CA . LYS A 1 74 ? -10.281 2.296 -2.294 1.00 69.75 74 LYS A CA 1
ATOM 614 C C . LYS A 1 74 ? -11.215 1.637 -3.328 1.00 69.75 74 LYS A C 1
ATOM 616 O O . LYS A 1 74 ? -11.877 0.641 -3.016 1.00 69.75 74 LYS A O 1
ATOM 621 N N . ASN A 1 75 ? -11.285 2.182 -4.541 1.00 74.25 75 ASN A N 1
ATOM 622 C CA . ASN A 1 75 ? -12.173 1.694 -5.591 1.00 74.25 75 ASN A CA 1
ATOM 623 C C . ASN A 1 75 ? -11.528 0.663 -6.522 1.00 74.25 75 ASN A C 1
ATOM 625 O O . ASN A 1 75 ? -12.213 -0.289 -6.892 1.00 74.25 75 ASN A O 1
ATOM 629 N N . ASN A 1 76 ? -10.231 0.784 -6.813 1.00 81.88 76 ASN A N 1
ATOM 630 C CA . ASN A 1 76 ? -9.560 0.013 -7.855 1.00 81.88 76 ASN A CA 1
ATOM 631 C C . ASN A 1 76 ? -8.259 -0.614 -7.350 1.00 81.88 76 ASN A C 1
ATOM 633 O O . ASN A 1 76 ? -7.555 -0.066 -6.507 1.00 81.88 76 ASN A O 1
ATOM 637 N N . ARG A 1 77 ? -7.920 -1.772 -7.915 1.00 83.25 77 ARG A N 1
ATOM 638 C CA . ARG A 1 77 ? -6.594 -2.367 -7.733 1.00 83.25 77 ARG A CA 1
ATOM 639 C C . ARG A 1 77 ? -5.540 -1.513 -8.458 1.00 83.25 77 ARG A C 1
ATOM 641 O O . ARG A 1 77 ? -5.883 -0.857 -9.443 1.00 83.25 77 ARG A O 1
ATOM 648 N N . PRO A 1 78 ? -4.281 -1.508 -7.990 1.00 88.62 78 PRO A N 1
ATOM 649 C CA . PRO A 1 78 ? -3.213 -0.794 -8.679 1.00 88.62 78 PRO A CA 1
ATOM 650 C C . PRO A 1 78 ? -2.962 -1.402 -10.065 1.00 88.62 78 PRO A C 1
ATOM 652 O O . PRO A 1 78 ? -3.027 -2.619 -10.233 1.00 88.62 78 PRO A O 1
ATOM 655 N N . ALA A 1 79 ? -2.677 -0.544 -11.045 1.00 87.88 79 ALA A N 1
ATOM 656 C CA . ALA A 1 79 ? -2.374 -0.955 -12.417 1.00 87.88 79 ALA A CA 1
ATOM 657 C C . ALA A 1 79 ? -0.927 -1.438 -12.591 1.00 87.88 79 ALA A C 1
ATOM 659 O O . ALA A 1 79 ? -0.650 -2.217 -13.493 1.00 87.88 79 ALA A O 1
ATOM 660 N N . ALA A 1 80 ? -0.016 -0.984 -11.731 1.00 89.00 80 ALA A N 1
ATOM 661 C CA . ALA A 1 80 ? 1.374 -1.410 -11.683 1.00 89.00 80 ALA A CA 1
ATOM 662 C C . ALA A 1 80 ? 1.883 -1.330 -10.241 1.00 89.00 80 ALA A C 1
ATOM 664 O O . ALA A 1 80 ? 1.346 -0.574 -9.423 1.00 89.00 80 ALA A O 1
ATOM 665 N N . LEU A 1 81 ? 2.921 -2.103 -9.935 1.00 89.62 81 LEU A N 1
ATOM 666 C CA . LEU A 1 81 ? 3.561 -2.145 -8.626 1.00 89.62 81 LEU A CA 1
ATOM 667 C C . LEU A 1 81 ? 5.036 -1.753 -8.768 1.00 89.62 81 LEU A C 1
ATOM 669 O O . LEU A 1 81 ? 5.744 -2.331 -9.583 1.00 89.62 81 LEU A O 1
ATOM 673 N N . LEU A 1 82 ? 5.507 -0.809 -7.955 1.00 89.94 82 LEU A N 1
ATOM 674 C CA . LEU A 1 82 ? 6.934 -0.522 -7.794 1.00 89.94 82 LEU A CA 1
ATOM 675 C C . LEU A 1 82 ? 7.402 -1.127 -6.469 1.00 89.94 82 LEU A C 1
ATOM 677 O O . LEU A 1 82 ? 6.845 -0.802 -5.418 1.00 89.94 82 LEU A O 1
ATOM 681 N N . VAL A 1 83 ? 8.405 -2.001 -6.513 1.00 88.12 83 VAL A N 1
ATOM 682 C CA . VAL A 1 83 ? 8.876 -2.767 -5.349 1.00 88.12 83 VAL A CA 1
ATOM 683 C C . VAL A 1 83 ? 10.369 -2.570 -5.144 1.00 88.12 83 VAL A C 1
ATOM 685 O O . VAL A 1 83 ? 11.149 -2.600 -6.092 1.00 88.12 83 VAL A O 1
ATOM 688 N N . LEU A 1 84 ? 10.765 -2.393 -3.884 1.00 86.38 84 LEU A N 1
ATOM 689 C CA . LEU A 1 84 ? 12.150 -2.589 -3.470 1.00 86.38 84 LEU A CA 1
ATOM 690 C C . LEU A 1 84 ? 12.366 -4.078 -3.265 1.00 86.38 84 LEU A C 1
ATOM 692 O O . LEU A 1 84 ? 11.654 -4.697 -2.473 1.00 86.38 84 LEU A O 1
ATOM 696 N N . ASP A 1 85 ? 13.321 -4.632 -3.991 1.00 75.56 85 ASP A N 1
ATOM 697 C CA . ASP A 1 85 ? 13.622 -6.048 -3.959 1.00 75.56 85 ASP A CA 1
ATOM 698 C C . ASP A 1 85 ? 14.292 -6.428 -2.639 1.00 75.56 85 ASP A C 1
ATOM 700 O O . ASP A 1 85 ? 15.499 -6.270 -2.432 1.00 75.56 85 ASP A O 1
ATOM 704 N N . THR A 1 86 ? 13.451 -6.855 -1.705 1.00 70.56 86 THR A N 1
ATOM 705 C CA . THR A 1 86 ? 13.859 -7.362 -0.406 1.00 70.56 86 THR A CA 1
ATOM 706 C C . THR A 1 86 ? 13.051 -8.623 -0.103 1.00 70.56 86 THR A C 1
ATOM 708 O O . THR A 1 86 ? 11.880 -8.699 -0.495 1.00 70.56 86 THR A O 1
ATOM 711 N N . PRO A 1 87 ? 13.615 -9.606 0.624 1.00 75.25 87 PRO A N 1
ATOM 712 C CA . PRO A 1 87 ? 12.911 -10.849 0.954 1.00 75.25 87 PRO A CA 1
ATOM 713 C C . PRO A 1 87 ? 11.557 -10.630 1.650 1.00 75.25 87 PRO A C 1
ATOM 715 O O . PRO A 1 87 ? 10.639 -11.442 1.547 1.00 75.25 87 PRO A O 1
ATOM 718 N N . GLU A 1 88 ? 11.395 -9.513 2.364 1.00 75.94 88 GLU A N 1
ATOM 719 C CA . GLU A 1 88 ? 10.141 -9.143 3.022 1.00 75.94 88 GLU A CA 1
ATOM 720 C C . GLU A 1 88 ? 9.011 -8.809 2.034 1.00 75.94 88 GLU A C 1
ATOM 722 O O . GLU A 1 88 ? 7.835 -8.891 2.404 1.00 75.94 88 GLU A O 1
ATOM 727 N N . ASN A 1 89 ? 9.351 -8.453 0.793 1.00 82.75 89 ASN A N 1
ATOM 728 C CA . ASN A 1 89 ? 8.420 -8.032 -0.252 1.00 82.75 89 ASN A CA 1
ATOM 729 C C . ASN A 1 89 ? 8.096 -9.139 -1.271 1.00 82.75 89 ASN A C 1
ATOM 731 O O . ASN A 1 89 ? 7.248 -8.923 -2.137 1.00 82.75 89 ASN A O 1
ATOM 735 N N . ASP A 1 90 ? 8.661 -10.343 -1.130 1.00 83.81 90 ASP A N 1
ATOM 736 C CA . ASP A 1 90 ? 8.380 -11.498 -2.001 1.00 83.81 90 ASP A CA 1
ATOM 737 C C . ASP A 1 90 ? 6.881 -11.804 -2.124 1.00 83.81 90 ASP A C 1
ATOM 739 O O . ASP A 1 90 ? 6.388 -12.211 -3.175 1.00 83.81 90 ASP A O 1
ATOM 743 N N . ILE A 1 91 ? 6.133 -11.611 -1.034 1.00 88.56 91 ILE A N 1
ATOM 744 C CA . ILE A 1 91 ? 4.684 -11.836 -1.013 1.00 88.56 91 ILE A CA 1
ATOM 745 C C . ILE A 1 91 ? 3.974 -10.845 -1.945 1.00 88.56 91 ILE A C 1
ATOM 747 O O . ILE A 1 91 ? 3.036 -11.231 -2.637 1.00 88.56 91 ILE A O 1
ATOM 751 N N . ALA A 1 92 ? 4.429 -9.589 -1.999 1.00 89.00 92 ALA A N 1
ATOM 752 C CA . ALA A 1 92 ? 3.855 -8.573 -2.877 1.00 89.00 92 ALA A CA 1
ATOM 753 C C . ALA A 1 92 ? 4.066 -8.927 -4.353 1.00 89.00 92 ALA A C 1
ATOM 755 O O . ALA A 1 92 ? 3.130 -8.820 -5.144 1.00 89.00 92 ALA A O 1
ATOM 756 N N . ILE A 1 93 ? 5.268 -9.404 -4.696 1.00 86.19 93 ILE A N 1
ATOM 757 C CA . ILE A 1 93 ? 5.623 -9.839 -6.052 1.00 86.19 93 ILE A CA 1
ATOM 758 C C . ILE A 1 93 ? 4.762 -11.037 -6.462 1.00 86.19 93 ILE A C 1
ATOM 760 O O . ILE A 1 93 ? 4.085 -10.984 -7.485 1.00 86.19 93 ILE A O 1
ATOM 764 N N . LYS A 1 94 ? 4.695 -12.076 -5.623 1.00 87.88 94 LYS A N 1
ATOM 765 C CA . LYS A 1 94 ? 3.893 -13.282 -5.894 1.00 87.88 94 LYS A CA 1
ATOM 766 C C . LYS A 1 94 ? 2.408 -12.973 -6.054 1.00 87.88 94 LYS A C 1
ATOM 768 O O . LYS A 1 94 ? 1.742 -13.523 -6.925 1.00 87.88 94 LYS A O 1
ATOM 773 N N . GLU A 1 95 ? 1.862 -12.097 -5.214 1.00 91.06 95 GLU A N 1
ATOM 774 C CA . GLU A 1 95 ? 0.469 -11.675 -5.351 1.00 91.06 95 GLU A CA 1
ATOM 775 C C . GLU A 1 95 ? 0.225 -10.876 -6.631 1.00 91.06 95 GLU A C 1
ATOM 777 O O . GLU A 1 95 ? -0.819 -11.048 -7.256 1.00 91.06 95 GLU A O 1
ATOM 782 N N . ALA A 1 96 ? 1.163 -10.014 -7.023 1.00 89.69 96 ALA A N 1
ATOM 783 C CA . ALA A 1 96 ? 1.069 -9.265 -8.268 1.00 89.69 96 ALA A CA 1
ATOM 784 C C . ALA A 1 96 ? 1.124 -10.193 -9.490 1.00 89.69 96 ALA A C 1
ATOM 786 O O . ALA A 1 96 ? 0.293 -10.038 -10.383 1.00 89.69 96 ALA A O 1
ATOM 787 N N . GLU A 1 97 ? 2.001 -11.204 -9.486 1.00 87.06 97 GLU A N 1
ATOM 788 C CA . GLU A 1 97 ? 2.074 -12.235 -10.532 1.00 87.06 97 GLU A CA 1
ATOM 789 C C . GLU A 1 97 ? 0.748 -12.992 -10.675 1.00 87.06 97 GLU A C 1
ATOM 791 O O . GLU A 1 97 ? 0.203 -13.078 -11.771 1.00 87.06 97 GLU A O 1
ATOM 796 N N . VAL A 1 98 ? 0.163 -13.465 -9.567 1.00 89.75 98 VAL A N 1
ATOM 797 C CA . VAL A 1 98 ? -1.145 -14.155 -9.581 1.00 89.75 98 VAL A CA 1
ATOM 798 C C . VAL A 1 98 ? -2.255 -13.268 -10.154 1.00 89.75 98 VAL A C 1
ATOM 800 O O . VAL A 1 98 ? -3.197 -13.754 -10.779 1.00 89.75 98 VAL A O 1
ATOM 803 N N . MET A 1 99 ? -2.158 -11.959 -9.933 1.00 89.38 99 MET A N 1
ATOM 804 C CA . MET A 1 99 ? -3.154 -10.981 -10.358 1.00 89.38 99 MET A CA 1
ATOM 805 C C . MET A 1 99 ? -2.852 -10.362 -11.731 1.00 89.38 99 MET A C 1
ATOM 807 O O . MET A 1 99 ? -3.612 -9.490 -12.158 1.00 89.38 99 MET A O 1
ATOM 811 N N . ASN A 1 100 ? -1.785 -10.801 -12.413 1.00 88.81 100 ASN A N 1
ATOM 812 C CA . ASN A 1 100 ? -1.270 -10.226 -13.661 1.00 88.81 100 ASN A CA 1
ATOM 813 C C . ASN A 1 100 ? -1.033 -8.706 -13.584 1.00 88.81 100 ASN A C 1
ATOM 815 O O . ASN A 1 100 ? -1.298 -7.972 -14.536 1.00 88.81 100 ASN A O 1
ATOM 819 N N . ILE A 1 101 ? -0.559 -8.218 -12.438 1.00 89.56 101 ILE A N 1
ATOM 820 C CA . ILE A 1 101 ? -0.180 -6.815 -12.260 1.00 89.56 101 ILE A CA 1
ATOM 821 C C . ILE A 1 101 ? 1.309 -6.686 -12.609 1.00 89.56 101 ILE A C 1
ATOM 823 O O . ILE A 1 101 ? 2.121 -7.382 -11.998 1.00 89.56 101 ILE A O 1
ATOM 827 N N . PRO A 1 102 ? 1.696 -5.807 -13.551 1.00 88.94 102 PRO A N 1
ATOM 828 C CA . PRO A 1 102 ? 3.099 -5.592 -13.881 1.00 88.94 102 PRO A CA 1
ATOM 829 C C . PRO A 1 102 ? 3.867 -5.052 -12.669 1.00 88.94 102 PRO A C 1
ATOM 831 O O . PRO A 1 102 ? 3.442 -4.094 -12.014 1.00 88.94 102 PRO A O 1
ATOM 834 N N . VAL A 1 103 ? 5.014 -5.672 -12.391 1.00 87.31 103 VAL A N 1
ATOM 835 C CA . VAL A 1 103 ? 5.909 -5.307 -11.289 1.00 87.31 103 VAL A CA 1
ATOM 836 C C . VAL A 1 103 ? 7.184 -4.702 -11.854 1.00 87.31 103 VAL A C 1
ATOM 838 O O . VAL A 1 103 ? 7.838 -5.308 -12.698 1.00 87.31 103 VAL A O 1
ATOM 841 N N . ILE A 1 104 ? 7.546 -3.527 -11.350 1.00 88.69 104 ILE A N 1
ATOM 842 C CA . ILE A 1 104 ? 8.843 -2.892 -11.555 1.00 88.69 104 ILE A CA 1
ATOM 843 C C . ILE A 1 104 ? 9.645 -3.081 -10.267 1.00 88.69 104 ILE A C 1
ATOM 845 O O . ILE A 1 104 ? 9.230 -2.611 -9.206 1.00 88.69 104 ILE A O 1
ATOM 849 N N . ALA A 1 105 ? 10.775 -3.780 -10.343 1.00 86.25 105 ALA A N 1
ATOM 850 C CA . ALA A 1 105 ? 11.584 -4.121 -9.173 1.00 86.25 105 ALA A CA 1
ATOM 851 C C . ALA A 1 105 ? 12.908 -3.346 -9.162 1.00 86.25 105 ALA A C 1
ATOM 853 O O . ALA A 1 105 ? 13.637 -3.349 -10.153 1.00 86.25 105 ALA A O 1
ATOM 854 N N . LEU A 1 106 ? 13.235 -2.706 -8.036 1.00 87.00 106 LEU A N 1
ATOM 855 C CA . LEU A 1 106 ? 14.560 -2.135 -7.786 1.00 87.00 106 LEU A CA 1
ATOM 856 C C . LEU A 1 106 ? 15.449 -3.196 -7.128 1.00 87.00 106 LEU A C 1
ATOM 858 O O . LEU A 1 106 ? 15.281 -3.464 -5.941 1.00 87.00 106 LEU A O 1
ATOM 862 N N . THR A 1 107 ? 16.375 -3.773 -7.895 1.00 81.31 107 THR A N 1
ATOM 863 C CA . THR A 1 107 ? 17.246 -4.898 -7.496 1.00 81.31 107 THR A CA 1
ATOM 864 C C . THR A 1 107 ? 18.664 -4.428 -7.183 1.00 81.31 107 THR A C 1
ATOM 866 O O . THR A 1 107 ? 19.104 -3.396 -7.690 1.00 81.31 107 THR A O 1
ATOM 869 N N . ASN A 1 108 ? 19.434 -5.222 -6.435 1.00 76.88 108 ASN A N 1
ATOM 870 C CA . ASN A 1 108 ? 20.889 -5.063 -6.342 1.00 76.88 108 ASN A CA 1
ATOM 871 C C . ASN A 1 108 ? 21.625 -6.372 -6.686 1.00 76.88 108 ASN A C 1
ATOM 873 O O . ASN A 1 108 ? 21.017 -7.364 -7.072 1.00 76.88 108 ASN A O 1
ATOM 877 N N . THR A 1 109 ? 22.951 -6.380 -6.551 1.00 69.38 109 THR A N 1
ATOM 878 C CA . THR A 1 109 ? 23.801 -7.546 -6.849 1.00 69.38 109 THR A CA 1
ATOM 879 C C . THR A 1 109 ? 23.607 -8.736 -5.903 1.00 69.38 109 THR A C 1
ATOM 881 O O . THR A 1 109 ? 24.041 -9.834 -6.234 1.00 69.38 109 THR A O 1
ATOM 884 N N . SER A 1 110 ? 22.994 -8.537 -4.732 1.00 64.62 110 SER A N 1
ATOM 885 C CA . SER A 1 110 ? 22.702 -9.600 -3.755 1.00 64.62 110 SER A CA 1
ATOM 886 C C . SER A 1 110 ? 21.303 -10.199 -3.903 1.00 64.62 110 SER A C 1
ATOM 888 O O . SER A 1 110 ? 20.943 -11.116 -3.165 1.00 64.62 110 SER A O 1
ATOM 890 N N . THR A 1 111 ? 20.509 -9.695 -4.843 1.00 62.16 111 THR A N 1
ATOM 891 C CA . THR A 1 111 ? 19.169 -10.199 -5.101 1.00 62.16 111 THR A CA 1
ATOM 892 C C . THR A 1 111 ? 19.196 -11.665 -5.504 1.00 62.16 111 THR A C 1
ATOM 894 O O . THR A 1 111 ? 19.880 -12.066 -6.442 1.00 62.16 111 THR A O 1
ATOM 897 N N . THR A 1 112 ? 18.370 -12.455 -4.822 1.00 57.97 112 THR A N 1
ATOM 898 C CA . THR A 1 112 ? 18.105 -13.862 -5.161 1.00 57.97 112 THR A CA 1
ATOM 899 C C . THR A 1 112 ? 16.638 -14.088 -5.572 1.00 57.97 112 THR A C 1
ATOM 901 O O . THR A 1 112 ? 16.289 -15.170 -6.034 1.00 57.97 112 THR A O 1
ATOM 904 N N . SER A 1 113 ? 15.781 -13.070 -5.424 1.00 57.00 113 SER A N 1
ATOM 905 C CA . SER A 1 113 ? 14.331 -13.115 -5.656 1.00 57.00 113 SER A CA 1
ATOM 906 C C . SER A 1 113 ? 13.951 -12.183 -6.809 1.00 57.00 113 SER A C 1
ATOM 908 O O . SER A 1 113 ? 13.402 -11.104 -6.620 1.00 57.00 113 SER A O 1
ATOM 910 N N . LEU A 1 114 ? 14.307 -12.560 -8.037 1.00 59.06 114 LEU A N 1
ATOM 911 C CA . LEU A 1 114 ? 13.860 -11.808 -9.209 1.00 59.06 114 LEU A CA 1
ATOM 912 C C . LEU A 1 114 ? 12.412 -12.204 -9.545 1.00 59.06 114 LEU A C 1
ATOM 914 O O . LEU A 1 114 ? 12.121 -13.405 -9.572 1.00 59.06 114 LEU A O 1
ATOM 918 N N . PRO A 1 115 ? 11.513 -11.245 -9.851 1.00 58.94 115 PRO A N 1
ATOM 919 C CA . PRO A 1 115 ? 10.284 -11.577 -10.561 1.00 58.94 115 PRO A CA 1
ATOM 920 C C . PRO A 1 115 ? 10.654 -12.291 -11.866 1.00 58.94 115 PRO A C 1
ATOM 922 O O . PRO A 1 115 ? 11.666 -11.974 -12.492 1.00 58.94 115 PRO A O 1
ATOM 925 N N . VAL A 1 116 ? 9.843 -13.261 -12.287 1.00 53.03 116 VAL A N 1
ATOM 926 C CA . VAL A 1 116 ? 10.173 -14.149 -13.421 1.00 53.03 116 VAL A CA 1
ATOM 927 C C . VAL A 1 116 ? 10.392 -13.375 -14.738 1.00 53.03 116 VAL A C 1
ATOM 929 O O . VAL A 1 116 ? 11.065 -13.865 -15.644 1.00 53.03 116 VAL A O 1
ATOM 932 N N . SER A 1 117 ? 9.903 -12.135 -14.839 1.00 55.69 117 SER A N 1
ATOM 933 C CA . SER A 1 117 ? 10.201 -11.210 -15.936 1.00 55.69 117 SER A CA 1
ATOM 934 C C . SER A 1 117 ? 11.344 -10.242 -15.582 1.00 55.69 117 SER A C 1
ATOM 936 O O . SER A 1 117 ? 11.119 -9.222 -14.928 1.00 55.69 117 SER A O 1
ATOM 938 N N . LEU A 1 118 ? 12.550 -10.526 -16.084 1.00 57.19 118 LEU A N 1
ATOM 939 C CA . LEU A 1 118 ? 13.731 -9.641 -16.032 1.00 57.19 118 LEU A CA 1
ATOM 940 C C . LEU A 1 118 ? 13.509 -8.271 -16.707 1.00 57.19 118 LEU A C 1
ATOM 942 O O . LEU A 1 118 ? 14.247 -7.324 -16.437 1.00 57.19 118 LEU A O 1
ATOM 946 N N . ASP A 1 119 ? 12.497 -8.156 -17.571 1.00 62.66 119 ASP A N 1
ATOM 947 C CA . ASP A 1 119 ? 12.282 -6.994 -18.444 1.00 62.66 119 ASP A CA 1
ATOM 948 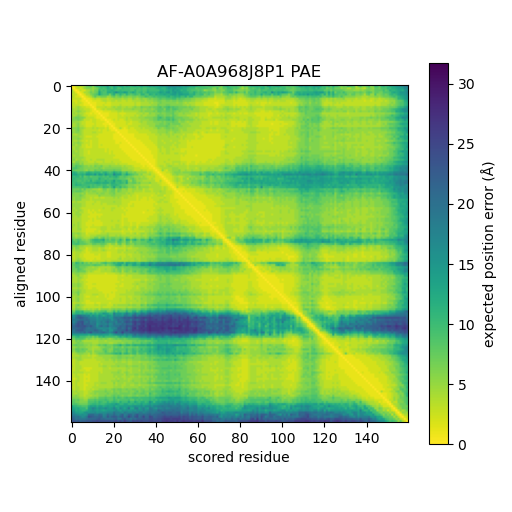C C . ASP A 1 119 ? 11.924 -5.699 -17.691 1.00 62.66 119 ASP A C 1
ATOM 950 O O . ASP A 1 119 ? 12.151 -4.606 -18.203 1.00 62.66 119 ASP A O 1
ATOM 954 N N . ASN A 1 120 ? 11.411 -5.804 -16.460 1.00 73.25 120 ASN A N 1
ATOM 955 C CA . ASN A 1 120 ? 10.980 -4.657 -15.648 1.00 73.25 120 ASN A CA 1
ATOM 956 C C . ASN A 1 120 ? 11.854 -4.443 -14.401 1.00 73.25 120 ASN A C 1
ATOM 958 O O . ASN A 1 120 ? 11.416 -3.866 -13.401 1.00 73.25 120 ASN A O 1
ATOM 962 N N . THR A 1 121 ? 13.098 -4.914 -14.433 1.00 80.56 121 THR A N 1
ATOM 963 C CA . THR A 1 121 ? 14.020 -4.802 -13.305 1.00 80.56 121 THR A CA 1
ATOM 964 C C . THR A 1 121 ? 14.999 -3.643 -13.498 1.00 80.56 121 THR A C 1
ATOM 966 O O . THR A 1 121 ? 15.688 -3.544 -14.510 1.00 80.56 121 THR A O 1
ATOM 969 N N . ILE A 1 122 ? 15.110 -2.774 -12.493 1.00 85.44 122 ILE A N 1
ATOM 970 C CA . ILE A 1 122 ? 16.078 -1.673 -12.456 1.00 85.44 122 ILE A CA 1
ATOM 971 C C . ILE A 1 122 ? 17.153 -2.013 -11.434 1.00 85.44 122 ILE A C 1
ATOM 973 O O . ILE A 1 122 ? 16.893 -2.089 -10.234 1.00 85.44 122 ILE A O 1
ATOM 977 N N . VAL A 1 123 ? 18.383 -2.183 -11.912 1.00 85.56 123 VAL A N 1
ATOM 978 C CA . VAL A 1 123 ? 19.539 -2.442 -11.051 1.00 85.56 123 VAL A CA 1
ATOM 979 C C . VAL A 1 123 ? 19.990 -1.143 -10.392 1.00 85.56 123 VAL A C 1
ATOM 981 O O . VAL A 1 123 ? 20.328 -0.173 -11.072 1.00 85.56 123 VAL A O 1
ATOM 984 N N . CYS A 1 124 ? 20.019 -1.111 -9.061 1.00 85.25 124 CYS A N 1
ATOM 985 C CA . CYS A 1 124 ? 20.462 0.046 -8.301 1.00 85.25 124 CYS A CA 1
ATOM 986 C C . CYS A 1 124 ? 21.102 -0.310 -6.952 1.00 85.25 124 CYS A C 1
ATOM 988 O O . CYS A 1 124 ? 21.073 -1.442 -6.471 1.00 85.25 124 CYS A O 1
ATOM 990 N N . ASN A 1 125 ? 21.710 0.694 -6.316 1.00 87.06 125 ASN A N 1
ATOM 991 C CA . ASN A 1 125 ? 22.241 0.548 -4.966 1.00 87.06 125 ASN A CA 1
ATOM 992 C C . ASN A 1 125 ? 21.134 0.752 -3.918 1.00 87.06 125 ASN A C 1
ATOM 994 O O . ASN A 1 125 ? 20.956 1.858 -3.408 1.00 87.06 125 ASN A O 1
ATOM 998 N N . ILE A 1 126 ? 20.435 -0.325 -3.558 1.00 82.69 126 ILE A N 1
ATOM 999 C CA . ILE A 1 126 ? 19.376 -0.302 -2.531 1.00 82.69 126 ILE A CA 1
ATOM 1000 C C . ILE A 1 126 ? 19.903 -0.102 -1.098 1.00 82.69 126 ILE A C 1
ATOM 1002 O O . ILE A 1 126 ? 19.126 0.150 -0.184 1.00 82.69 126 ILE A O 1
ATOM 1006 N N . ASN A 1 127 ? 21.220 -0.166 -0.878 1.00 83.81 127 ASN A N 1
ATOM 1007 C CA . ASN A 1 127 ? 21.808 0.046 0.449 1.00 83.81 127 ASN A CA 1
ATOM 1008 C C . ASN A 1 127 ? 22.007 1.538 0.769 1.00 83.81 127 ASN A C 1
ATOM 1010 O O . ASN A 1 127 ? 22.346 1.893 1.897 1.00 83.81 127 ASN A O 1
ATOM 1014 N N . SER A 1 128 ? 21.825 2.425 -0.216 1.00 88.94 128 SER A N 1
ATOM 1015 C CA . SER A 1 128 ? 21.984 3.869 -0.056 1.00 88.94 128 SER A CA 1
ATOM 1016 C C . SER A 1 128 ? 20.637 4.573 -0.130 1.00 88.94 128 SER A C 1
ATOM 1018 O O . SER A 1 128 ? 19.993 4.597 -1.180 1.00 88.94 128 SER A O 1
ATOM 1020 N N . ILE A 1 129 ? 20.261 5.244 0.963 1.00 88.94 129 ILE A N 1
ATOM 1021 C CA . ILE A 1 129 ? 19.049 6.074 1.022 1.00 88.94 129 ILE A CA 1
ATOM 1022 C C . ILE A 1 129 ? 19.057 7.110 -0.108 1.00 88.94 129 ILE A C 1
ATOM 1024 O O . ILE A 1 129 ? 18.067 7.240 -0.814 1.00 88.94 129 ILE A O 1
ATOM 1028 N N . LYS A 1 130 ? 20.199 7.765 -0.361 1.00 90.75 130 LYS A N 1
ATOM 1029 C CA . LYS A 1 130 ? 20.324 8.772 -1.428 1.00 90.75 130 LYS A CA 1
ATOM 1030 C C . LYS A 1 130 ? 20.067 8.196 -2.822 1.00 90.75 130 LYS A C 1
ATOM 1032 O O . LYS A 1 130 ? 19.511 8.881 -3.673 1.00 90.75 130 LYS A O 1
ATOM 1037 N N . ALA A 1 131 ? 20.491 6.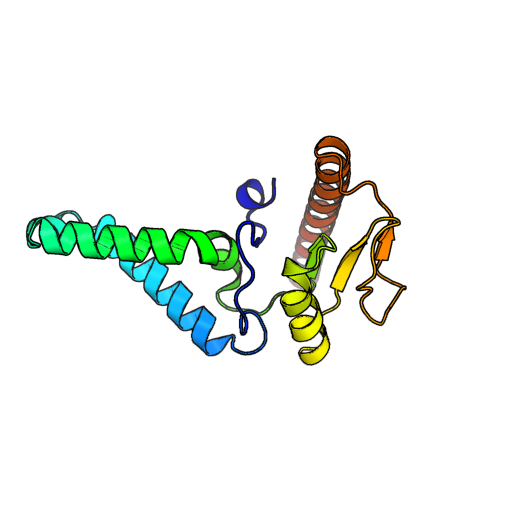955 -3.071 1.00 90.12 131 ALA A N 1
ATOM 1038 C CA . ALA A 1 131 ? 20.261 6.302 -4.357 1.00 90.12 131 ALA A CA 1
ATOM 1039 C C . ALA A 1 131 ? 18.779 5.939 -4.533 1.00 90.12 131 ALA A C 1
ATOM 1041 O O . ALA A 1 131 ? 18.214 6.186 -5.597 1.00 90.12 131 ALA A O 1
ATOM 1042 N N . ILE A 1 132 ? 18.138 5.429 -3.475 1.00 88.88 132 ILE A N 1
ATOM 1043 C CA . ILE A 1 132 ? 16.695 5.163 -3.470 1.00 88.88 132 ILE A CA 1
ATOM 1044 C C . ILE A 1 132 ? 15.915 6.464 -3.673 1.00 88.88 132 ILE A C 1
ATOM 1046 O O . ILE A 1 132 ? 15.040 6.512 -4.529 1.00 88.88 132 ILE A O 1
ATOM 1050 N N . GLU A 1 133 ? 16.241 7.528 -2.940 1.00 90.75 133 GLU A N 1
ATOM 1051 C CA . GLU A 1 133 ? 15.586 8.835 -3.066 1.00 90.75 133 GLU A CA 1
ATOM 1052 C C . GLU A 1 133 ? 15.707 9.406 -4.480 1.00 90.75 133 GLU A C 1
ATOM 1054 O O . GLU A 1 133 ? 14.719 9.897 -5.024 1.00 90.75 133 GLU A O 1
ATOM 1059 N N . LEU A 1 134 ? 16.885 9.295 -5.101 1.00 91.50 134 LEU A N 1
ATOM 1060 C CA . LEU A 1 134 ? 17.104 9.740 -6.476 1.00 91.50 134 LEU A CA 1
ATOM 1061 C C . LEU A 1 134 ? 16.193 8.994 -7.460 1.00 91.50 134 LEU A C 1
ATOM 1063 O O . LEU A 1 134 ? 15.521 9.620 -8.280 1.00 91.50 134 LEU A O 1
ATOM 1067 N N . ILE A 1 135 ? 16.156 7.663 -7.370 1.00 91.06 135 ILE A N 1
ATOM 1068 C CA . ILE A 1 135 ? 15.369 6.824 -8.282 1.00 91.06 135 ILE A CA 1
ATOM 1069 C C . ILE A 1 135 ? 13.875 7.041 -8.055 1.00 91.06 135 ILE A C 1
ATOM 1071 O O . ILE A 1 135 ? 13.139 7.304 -9.003 1.00 91.06 135 ILE A O 1
ATOM 1075 N N . MET A 1 136 ? 13.429 6.999 -6.799 1.00 90.44 136 MET A N 1
ATOM 1076 C CA . MET A 1 136 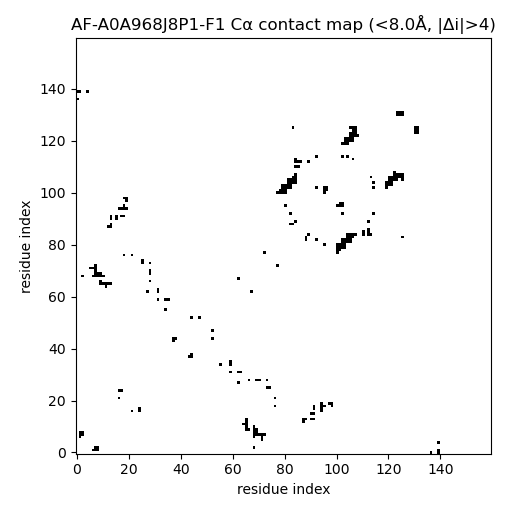? 12.034 7.245 -6.436 1.00 90.44 136 MET A CA 1
ATOM 1077 C C . MET A 1 136 ? 11.589 8.651 -6.850 1.00 90.44 136 MET A C 1
ATOM 1079 O O . MET A 1 136 ? 10.465 8.822 -7.313 1.00 90.44 136 MET A O 1
ATOM 1083 N N . GLY A 1 137 ? 12.472 9.648 -6.755 1.00 91.75 137 GLY A N 1
ATOM 1084 C CA . GLY A 1 137 ? 12.206 10.997 -7.249 1.00 91.75 137 GLY A CA 1
ATOM 1085 C C . GLY A 1 137 ? 11.965 11.058 -8.745 1.00 91.75 137 GLY A C 1
ATOM 1086 O O . GLY A 1 137 ? 11.011 11.702 -9.175 1.00 91.75 137 GLY A O 1
ATOM 1087 N N . LYS A 1 138 ? 12.757 10.329 -9.534 1.00 92.00 138 LYS A N 1
ATOM 1088 C CA . LYS A 1 138 ? 12.522 10.212 -10.975 1.00 92.00 138 LYS A CA 1
ATOM 1089 C C . LYS A 1 138 ? 11.217 9.495 -11.300 1.00 92.00 138 LYS A C 1
ATOM 1091 O O . LYS A 1 138 ? 10.497 9.950 -12.180 1.00 92.00 138 LYS A O 1
ATOM 1096 N N . PHE A 1 139 ? 10.860 8.446 -10.563 1.00 90.44 139 PHE A N 1
ATOM 1097 C CA . PHE A 1 139 ? 9.554 7.799 -10.724 1.00 90.44 139 PHE A CA 1
ATOM 1098 C C . PHE A 1 139 ? 8.388 8.748 -10.467 1.00 90.44 139 PHE A C 1
ATOM 1100 O O . PHE A 1 139 ? 7.446 8.777 -11.252 1.00 90.44 139 PHE A O 1
ATOM 1107 N N . VAL A 1 140 ? 8.459 9.534 -9.393 1.00 91.06 140 VAL A N 1
ATOM 1108 C CA . VAL A 1 140 ? 7.432 10.530 -9.066 1.00 91.06 140 VAL A CA 1
ATOM 1109 C C . VAL A 1 140 ? 7.325 11.587 -10.167 1.00 91.06 140 VAL A C 1
ATOM 1111 O O . VAL A 1 140 ? 6.222 11.904 -10.605 1.00 91.06 140 VAL A O 1
ATOM 1114 N N .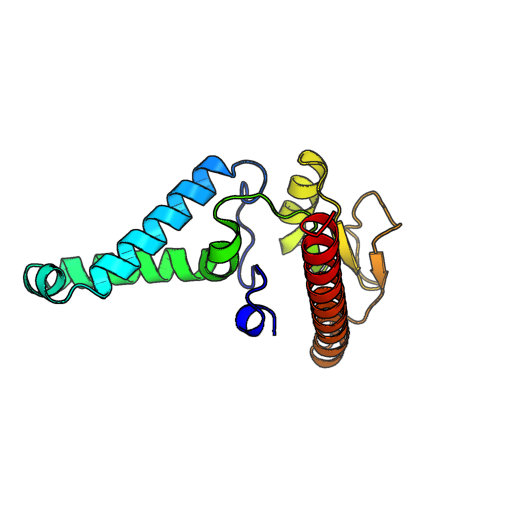 GLU A 1 141 ? 8.461 12.084 -10.661 1.00 91.69 141 GLU A N 1
ATOM 1115 C CA . GLU A 1 141 ? 8.516 13.039 -11.773 1.00 91.69 141 GLU A CA 1
ATOM 1116 C C . GLU A 1 141 ? 7.827 12.477 -13.029 1.00 91.69 141 GLU A C 1
ATOM 1118 O O . GLU A 1 141 ? 6.911 13.104 -13.562 1.00 91.69 141 GLU A O 1
ATOM 1123 N N . PHE A 1 142 ? 8.192 11.264 -13.462 1.00 90.94 142 PHE A N 1
ATOM 1124 C CA . PHE A 1 142 ? 7.597 10.630 -14.643 1.00 90.94 142 PHE A CA 1
ATOM 1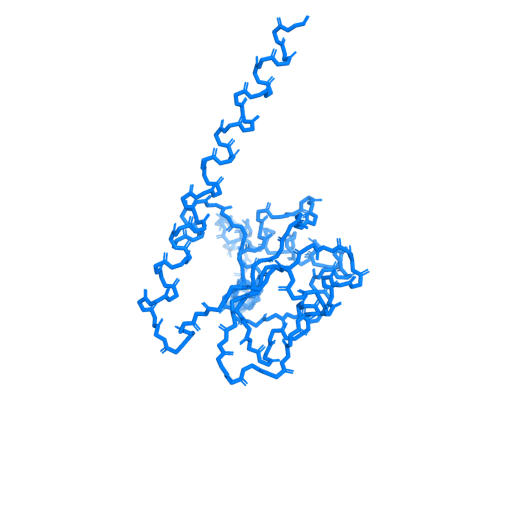125 C C . PHE A 1 142 ? 6.122 10.270 -14.463 1.00 90.94 142 PHE A C 1
ATOM 1127 O O . PHE A 1 142 ? 5.341 10.429 -15.401 1.00 90.94 142 PHE A O 1
ATOM 1134 N N . TYR A 1 143 ? 5.717 9.830 -13.270 1.00 89.19 143 TYR A N 1
ATOM 1135 C CA . TYR A 1 143 ? 4.310 9.590 -12.963 1.00 89.19 143 TYR A CA 1
ATOM 1136 C C . TYR A 1 143 ? 3.492 10.876 -13.114 1.00 89.19 143 TYR A C 1
ATOM 1138 O O . TYR A 1 143 ? 2.440 10.861 -13.747 1.00 89.19 143 TYR A O 1
ATOM 1146 N N . ASN A 1 144 ? 3.984 11.997 -12.581 1.00 89.62 144 ASN A N 1
ATOM 1147 C CA . ASN A 1 144 ? 3.283 13.278 -12.650 1.00 89.62 144 ASN A CA 1
ATOM 1148 C C . ASN A 1 144 ? 3.184 13.800 -14.093 1.00 89.62 144 ASN A C 1
ATOM 1150 O O . ASN A 1 144 ? 2.141 14.328 -14.478 1.00 89.62 144 ASN A O 1
ATOM 1154 N N . ILE A 1 145 ? 4.228 13.604 -14.907 1.00 92.06 145 ILE A N 1
ATOM 1155 C CA . ILE A 1 145 ? 4.194 13.909 -16.347 1.00 92.06 145 ILE A CA 1
ATOM 1156 C C . ILE A 1 145 ? 3.114 13.070 -17.043 1.00 92.06 145 ILE A C 1
ATOM 1158 O O . ILE A 1 145 ? 2.244 13.624 -17.713 1.00 92.06 145 ILE A O 1
ATOM 1162 N N . GLY A 1 146 ? 3.115 11.750 -16.827 1.00 90.25 146 GLY A N 1
ATOM 1163 C CA . GLY A 1 146 ? 2.122 10.850 -17.420 1.00 90.25 146 GLY A CA 1
ATOM 1164 C C . GLY A 1 146 ? 0.689 11.166 -16.983 1.00 90.25 146 GLY A C 1
ATOM 1165 O O . GLY A 1 146 ? -0.231 11.127 -17.799 1.00 90.25 146 GLY A O 1
ATOM 1166 N N . LEU A 1 147 ? 0.494 11.550 -15.718 1.00 87.62 147 LEU A N 1
ATOM 1167 C CA . LEU A 1 147 ? -0.802 11.987 -15.204 1.00 87.62 147 LEU A CA 1
ATOM 1168 C C . LEU A 1 147 ? -1.278 13.261 -15.917 1.00 87.62 147 LEU A C 1
ATOM 1170 O O . LEU A 1 147 ? -2.416 13.312 -16.380 1.00 87.62 147 LEU A O 1
ATOM 1174 N N . ALA A 1 148 ? -0.407 14.261 -16.069 1.00 89.62 148 ALA A N 1
ATOM 1175 C CA . ALA A 1 148 ? -0.736 15.497 -16.776 1.00 89.62 148 ALA A CA 1
ATOM 1176 C C . ALA A 1 148 ? -1.087 15.253 -18.252 1.00 89.62 148 ALA A C 1
ATOM 1178 O O . ALA A 1 148 ? -2.014 15.870 -18.774 1.00 89.62 148 ALA A O 1
ATOM 1179 N N . ASP A 1 149 ? -0.383 14.343 -18.923 1.00 90.75 149 ASP A N 1
ATOM 1180 C CA . ASP A 1 149 ? -0.667 14.006 -20.317 1.00 90.75 149 ASP A CA 1
ATOM 1181 C C . ASP A 1 149 ? -1.979 13.227 -20.469 1.00 90.75 149 ASP A C 1
ATOM 1183 O O . ASP A 1 149 ? -2.750 13.510 -21.388 1.00 90.75 149 ASP A O 1
ATOM 1187 N N . SER A 1 150 ? -2.297 12.330 -19.529 1.00 86.31 150 SER A N 1
ATOM 1188 C CA . SER A 1 150 ? -3.583 11.619 -19.513 1.00 86.31 150 SER A CA 1
ATOM 1189 C C . SER A 1 150 ? -4.785 12.564 -19.379 1.00 86.31 150 SER A C 1
ATOM 1191 O O . SER A 1 150 ? -5.792 12.373 -20.057 1.00 86.31 150 SER A O 1
ATOM 1193 N N . LEU A 1 151 ? -4.654 13.631 -18.582 1.0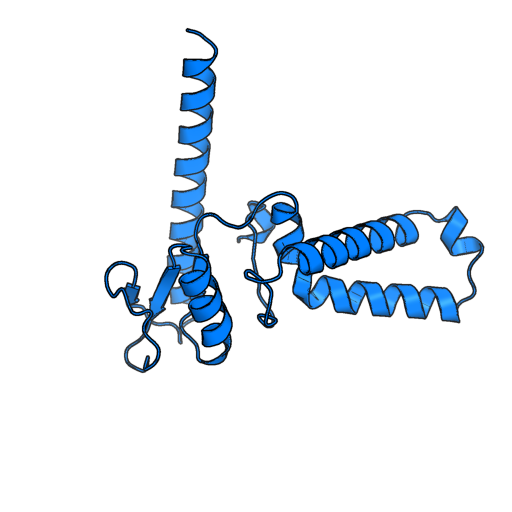0 84.81 151 LEU A N 1
ATOM 1194 C CA . LEU A 1 151 ? -5.702 14.640 -18.402 1.00 84.81 151 LEU A CA 1
ATOM 1195 C C . LEU A 1 151 ? -5.932 15.457 -19.683 1.00 84.81 151 LEU A C 1
ATOM 1197 O O . LEU A 1 151 ? -7.074 15.652 -20.100 1.00 84.81 151 LEU A O 1
ATOM 1201 N N . LYS A 1 152 ? -4.856 15.866 -20.368 1.00 85.38 152 LYS A N 1
ATOM 1202 C CA . LYS A 1 152 ? -4.954 16.578 -21.657 1.00 85.38 152 LYS A CA 1
ATOM 1203 C C . LYS A 1 152 ? -5.639 15.731 -22.730 1.00 85.38 152 LYS A C 1
ATOM 1205 O O . LYS A 1 152 ? -6.402 16.257 -23.539 1.00 85.38 152 LYS A O 1
ATOM 1210 N N . LEU A 1 153 ? -5.362 14.426 -22.752 1.00 79.12 153 LEU A N 1
ATOM 1211 C CA . LEU A 1 153 ? -5.991 13.488 -23.683 1.00 79.12 153 LEU A CA 1
ATOM 1212 C C . LEU A 1 153 ? -7.505 13.413 -23.448 1.00 79.12 153 LEU A C 1
ATOM 1214 O O . LEU A 1 153 ? -8.258 13.601 -24.402 1.00 79.12 153 LEU A O 1
ATOM 1218 N N . SER A 1 154 ? -7.952 13.272 -22.194 1.00 74.50 154 SER A N 1
ATOM 1219 C CA . SER A 1 154 ? -9.389 13.262 -21.873 1.00 74.50 154 SER A CA 1
ATOM 1220 C C . SER A 1 154 ? -10.108 14.562 -22.254 1.00 74.50 154 SER A C 1
ATOM 1222 O O . SER A 1 154 ? -11.198 14.522 -22.817 1.00 74.50 154 SER A O 1
ATOM 1224 N N . GLU A 1 155 ? -9.477 15.724 -22.055 1.00 74.69 155 GLU A N 1
ATOM 1225 C CA . GLU A 1 155 ? -10.052 17.024 -22.446 1.00 74.69 155 GLU A CA 1
ATOM 1226 C C . GLU A 1 155 ? -10.172 17.203 -23.969 1.00 74.69 155 GLU A C 1
ATOM 1228 O O . GLU A 1 155 ? -10.963 18.017 -24.455 1.00 74.69 155 GLU A O 1
ATOM 1233 N N . THR A 1 156 ? -9.358 16.475 -24.734 1.00 67.12 156 THR A N 1
ATOM 1234 C CA . THR A 1 156 ? -9.373 16.516 -26.201 1.00 67.12 156 THR A CA 1
ATOM 1235 C C . THR A 1 156 ? -10.436 15.574 -26.769 1.00 67.12 156 THR A C 1
ATOM 1237 O O . THR A 1 156 ? -11.017 15.866 -27.814 1.00 67.12 156 THR A O 1
ATOM 1240 N N . GLU A 1 157 ? -10.718 14.469 -26.077 1.00 62.34 157 GLU A N 1
ATOM 1241 C CA . GLU A 1 157 ? -11.769 13.511 -26.432 1.00 62.34 157 GLU A CA 1
ATOM 1242 C C . GLU A 1 157 ? -13.175 14.049 -26.137 1.00 62.34 157 GLU A C 1
ATOM 1244 O O . GLU A 1 157 ? -14.067 13.849 -26.951 1.00 62.34 157 GLU A O 1
ATOM 1249 N N . GLU A 1 158 ? -13.371 14.812 -25.056 1.00 59.81 158 GLU A N 1
ATOM 1250 C CA . GLU A 1 158 ? -14.667 15.443 -24.735 1.00 59.81 158 GLU A CA 1
ATOM 1251 C C . GLU A 1 158 ? -15.046 16.616 -25.661 1.00 59.81 158 GLU A C 1
ATOM 1253 O O . GLU A 1 158 ? -16.196 17.055 -25.679 1.00 59.81 158 GLU A O 1
ATOM 1258 N N . LYS A 1 159 ? -14.089 17.150 -26.432 1.00 53.78 159 LYS A N 1
ATOM 1259 C CA . LYS A 1 159 ? -14.310 18.243 -27.400 1.00 53.78 159 LYS A CA 1
ATOM 1260 C C . LYS A 1 159 ? -14.581 17.761 -28.831 1.00 53.78 159 LYS A C 1
ATOM 1262 O O . LYS A 1 159 ? -14.766 18.605 -29.711 1.00 53.78 159 LYS A O 1
ATOM 1267 N N . LYS A 1 160 ? -14.571 16.449 -29.074 1.00 43.78 160 LYS A N 1
ATOM 1268 C CA . LYS A 1 160 ? -14.969 15.822 -30.343 1.00 43.78 160 LYS A CA 1
ATOM 1269 C C . LYS A 1 160 ? -16.386 15.276 -30.255 1.00 43.78 160 LYS A C 1
ATOM 1271 O O . LYS A 1 160 ? -17.065 15.343 -31.303 1.00 43.78 160 LYS A O 1
#

Sequence (160 aa):
MFKADGMPYVNHRWLGGTLTNWSTIKKTLNTLEKLRNIEEDEEFLSKLSKNERLSIKRKREKIERFFAGLTNLKNNRPAALLVLDTPENDIAIKEAEVMNIPVIALTNTSTTSLPVSLDNTIVCNINSIKAIELIMGKFVEFYNIGLADSLKLSETEEKK

pLDDT: mean 84.26, std 10.07, range [43.78, 93.56]

Mean predicted aligned error: 7.05 Å

Secondary structure (DSSP, 8-state):
-TTTTT-----S-PPTTTTTTHHHHHHHHHHHHHHHHHHH-HHHHHHS-HHHHHHHHHHHHHHHHHHGGGGGGTTS--S-EEEE--GGGHHHHHHHHHTT--EEEEE-TT-----S-GGGEEE--TT-HHHHHHHHHHHHHHHHHHHHHHHHHHHHHTT-

Foldseek 3Di:
DCVVLLHFDFDDADDQCVQVVLVVLLVLLVLLVVLVVCVVPPVNVVPDDPVVNVVSVVSNVVSCNGCVRVNSCNPHHDQAEEEEQDPRCLSVLVSCVVVVRHYQYADEPPHPRDRPDPPRYDYWDPVDPVGVCVVVVVVSVVVVVVVVVVVVVVVVVVVD

Radius of gyration: 19.12 Å; Cα contacts (8 Å, |Δi|>4): 150; chains: 1; bounding box: 44×32×59 Å

Solvent-accessible surface area (backbone atoms only — not comparable to full-atom values): 9489 Å² total; per-residue (Å²): 109,52,76,80,75,65,44,66,49,79,88,72,68,83,58,89,48,62,70,77,36,42,73,58,47,41,52,52,50,54,48,48,52,52,48,49,53,51,69,70,34,61,72,63,47,70,76,48,53,75,67,55,52,51,50,52,50,53,52,41,54,59,49,43,66,56,43,57,37,46,58,78,39,67,89,52,80,75,79,60,45,83,41,69,63,44,86,81,41,50,63,59,55,54,36,28,58,77,67,72,32,53,60,37,35,42,32,47,98,84,64,84,76,74,66,94,61,70,89,43,56,45,81,45,60,80,90,37,69,70,52,45,52,53,52,53,48,51,50,53,53,52,50,54,53,53,51,56,52,53,51,54,50,54,62,55,60,78,74,108